Protein AF-A0A1F4EF82-F1 (afdb_monomer_lite)

Sequence (100 aa):
MNDPIPMQTPDPLYAPMHAMLHAAQELLLAAAREYQVQLPQDAQAWGALLVAGKVTPAVRIELPPEGARLKCGYLAQDGVFHPFFEVPDPRLAPGKSNLN

pLDDT: mean 79.88, std 15.74, range [38.16, 95.5]

Foldseek 3Di:
DDDPDPPPDPDPVCVVVVVVVVVLVVVLVVLLVVLCVVPVVVSVVVVVCVVVVQKAWDWDWDQDLQFIKIFTFIAGPVRDTDGDDIDGDPVGGPDPPPPD

Secondary structure (DSSP, 8-state):
--PPPP--PPPTTTHHHHHHHHHHHHHHHHHHHHHHHH-HHHHHHHHHHHHTTSEEEEEEEE--TT--EEEEEEEETTS-EEEEEEEE-TTSSS------

Structure (mmCIF, N/CA/C/O backbone):
data_AF-A0A1F4EF82-F1
#
_entry.id   AF-A0A1F4EF82-F1
#
loop_
_atom_site.group_PDB
_atom_site.id
_atom_site.type_symbol
_atom_site.label_atom_id
_atom_site.label_alt_id
_atom_site.label_comp_id
_atom_site.label_asym_id
_atom_site.label_entity_id
_atom_site.label_seq_id
_atom_site.pdbx_PDB_ins_code
_atom_site.Cartn_x
_atom_site.Cartn_y
_atom_site.Cartn_z
_atom_site.occupancy
_atom_site.B_iso_or_equiv
_atom_site.auth_seq_id
_atom_site.auth_comp_id
_atom_site.auth_asym_id
_atom_site.auth_atom_id
_atom_site.pdbx_PDB_model_num
ATOM 1 N N . MET A 1 1 ? 31.234 -28.905 23.910 1.00 54.28 1 MET A N 1
ATOM 2 C CA . MET A 1 1 ? 31.394 -28.240 22.602 1.00 54.28 1 MET A CA 1
ATOM 3 C C . MET A 1 1 ? 29.990 -28.027 22.079 1.00 54.28 1 MET A C 1
ATOM 5 O O . MET A 1 1 ? 29.271 -29.009 21.995 1.00 54.28 1 MET A O 1
ATOM 9 N N . ASN A 1 2 ? 29.565 -26.780 21.878 1.00 52.47 2 ASN A N 1
ATOM 10 C CA . ASN A 1 2 ? 28.302 -26.500 21.195 1.00 52.47 2 ASN A CA 1
ATOM 11 C C . ASN A 1 2 ? 28.634 -26.422 19.713 1.00 52.47 2 ASN A C 1
ATOM 13 O O . ASN A 1 2 ? 29.396 -25.538 19.317 1.00 52.47 2 ASN A O 1
ATOM 17 N N . ASP A 1 3 ? 28.114 -27.358 18.929 1.00 59.53 3 ASP A N 1
ATOM 18 C CA . ASP A 1 3 ? 28.211 -27.266 17.481 1.00 59.53 3 ASP A CA 1
ATOM 19 C C . ASP A 1 3 ? 27.528 -25.967 17.019 1.00 59.53 3 ASP A C 1
ATOM 21 O O . ASP A 1 3 ? 26.455 -25.618 17.531 1.00 59.53 3 ASP A O 1
ATOM 25 N N . PRO A 1 4 ? 28.142 -25.200 16.103 1.00 64.56 4 PRO A N 1
ATOM 26 C CA . PRO A 1 4 ? 27.515 -24.008 15.561 1.00 64.56 4 PRO A CA 1
ATOM 27 C C . PRO A 1 4 ? 26.225 -24.412 14.846 1.00 64.56 4 PRO A C 1
ATOM 29 O O . PRO A 1 4 ? 26.235 -25.274 13.967 1.00 64.56 4 PRO A O 1
ATOM 32 N N . ILE A 1 5 ? 25.111 -23.779 15.223 1.00 61.75 5 ILE A N 1
ATOM 33 C CA . ILE A 1 5 ? 23.844 -23.928 14.505 1.00 61.75 5 ILE A CA 1
ATOM 34 C C . ILE A 1 5 ? 24.113 -23.491 13.059 1.00 61.75 5 ILE A C 1
ATOM 36 O O . ILE A 1 5 ? 24.551 -22.353 12.856 1.00 61.75 5 ILE A O 1
ATOM 40 N N . PRO A 1 6 ? 23.906 -24.361 12.055 1.00 59.00 6 PRO A N 1
ATOM 41 C CA . PRO A 1 6 ? 24.130 -23.990 10.670 1.00 59.00 6 PRO A CA 1
ATOM 42 C C . PRO A 1 6 ? 23.253 -22.782 10.344 1.00 59.00 6 PRO A C 1
ATOM 44 O O . PRO A 1 6 ? 22.037 -22.824 10.543 1.00 59.00 6 PRO A O 1
ATOM 47 N N . MET A 1 7 ? 23.874 -21.696 9.870 1.00 57.84 7 MET A N 1
ATOM 48 C CA . MET A 1 7 ? 23.127 -20.573 9.312 1.00 57.84 7 MET A CA 1
ATOM 49 C C . MET A 1 7 ? 22.292 -21.124 8.162 1.00 57.84 7 MET A C 1
ATOM 51 O O . MET A 1 7 ? 22.837 -21.495 7.121 1.00 57.84 7 MET A O 1
ATOM 55 N N . GLN A 1 8 ? 20.980 -21.222 8.375 1.00 60.53 8 GLN A N 1
ATOM 56 C CA . GLN A 1 8 ? 20.047 -21.589 7.324 1.00 60.53 8 GLN A CA 1
ATOM 57 C C . GLN A 1 8 ? 20.188 -20.548 6.222 1.00 60.53 8 GLN A C 1
ATOM 59 O O . GLN A 1 8 ? 19.846 -19.378 6.395 1.00 60.53 8 GLN A O 1
ATOM 64 N N . THR A 1 9 ? 20.763 -20.968 5.101 1.00 61.22 9 THR A N 1
ATOM 65 C CA . THR A 1 9 ? 20.760 -20.167 3.886 1.00 61.22 9 THR A CA 1
ATOM 66 C C . THR A 1 9 ? 19.291 -20.056 3.482 1.00 61.22 9 THR A C 1
ATOM 68 O O . THR A 1 9 ? 18.640 -21.100 3.382 1.00 61.22 9 THR A O 1
ATOM 71 N N . PRO A 1 10 ? 18.726 -18.842 3.342 1.00 61.03 10 PRO A N 1
ATOM 72 C CA . PRO A 1 10 ? 17.329 -18.697 2.966 1.00 61.03 10 PRO A CA 1
ATOM 73 C C . PRO A 1 10 ? 17.097 -19.473 1.673 1.00 61.03 10 PRO A C 1
ATOM 75 O O . PRO A 1 10 ? 17.864 -19.330 0.719 1.00 61.03 10 PRO A O 1
ATOM 78 N N . ASP A 1 11 ? 16.085 -20.339 1.688 1.00 66.31 11 ASP A N 1
ATOM 79 C CA . ASP A 1 11 ? 15.757 -21.205 0.564 1.00 66.31 11 ASP A CA 1
ATOM 80 C C . ASP A 1 11 ? 15.629 -20.334 -0.705 1.00 66.31 11 ASP A C 1
ATOM 82 O O . ASP A 1 11 ? 14.857 -19.364 -0.709 1.00 66.31 11 ASP A O 1
ATOM 86 N N . PRO A 1 12 ? 16.421 -20.601 -1.763 1.00 65.25 12 PRO A N 1
ATOM 87 C CA . PRO A 1 12 ? 16.492 -19.752 -2.950 1.00 65.25 12 PRO A CA 1
ATOM 88 C C . PRO A 1 12 ? 15.134 -19.564 -3.637 1.00 65.25 12 PRO A C 1
ATOM 90 O O . PRO A 1 12 ? 14.949 -18.573 -4.343 1.00 65.25 12 PRO A O 1
ATOM 93 N N . LEU A 1 13 ? 14.162 -20.451 -3.390 1.00 68.31 13 LEU A N 1
ATOM 94 C CA . LEU A 1 13 ? 12.788 -20.308 -3.874 1.00 68.31 13 LEU A CA 1
ATOM 95 C C . LEU A 1 13 ? 12.044 -19.110 -3.253 1.00 68.31 13 LEU A C 1
ATOM 97 O O . LEU A 1 13 ? 11.142 -18.549 -3.873 1.00 68.31 13 LEU A O 1
ATOM 101 N N . TYR A 1 14 ? 12.431 -18.694 -2.047 1.00 74.25 14 TYR A N 1
ATOM 102 C CA . TYR A 1 14 ? 11.793 -17.612 -1.294 1.00 74.25 14 TYR A CA 1
ATOM 103 C C . TYR A 1 14 ? 12.477 -16.261 -1.493 1.00 74.25 14 TYR A C 1
ATOM 105 O O . TYR A 1 14 ? 11.858 -15.227 -1.238 1.00 74.25 14 TYR A O 1
ATOM 113 N N . ALA A 1 15 ? 13.720 -16.240 -1.985 1.00 79.12 15 ALA A N 1
ATOM 114 C CA . ALA A 1 15 ? 14.474 -15.007 -2.200 1.00 79.12 15 ALA A CA 1
ATOM 115 C C . ALA A 1 15 ? 13.737 -13.986 -3.099 1.00 79.12 15 ALA A C 1
ATOM 117 O O . ALA A 1 15 ? 13.678 -12.815 -2.715 1.00 79.12 15 ALA A O 1
ATOM 118 N N . PRO A 1 16 ? 13.092 -14.379 -4.222 1.00 83.31 16 PRO A N 1
ATOM 119 C CA . PRO A 1 16 ? 12.323 -13.441 -5.043 1.00 83.31 16 PRO A CA 1
ATOM 120 C C . PRO A 1 16 ? 11.099 -12.870 -4.318 1.00 83.31 16 PRO A C 1
ATOM 122 O O . PRO A 1 16 ? 10.824 -11.676 -4.410 1.00 83.31 16 PRO A O 1
ATOM 125 N N . MET A 1 17 ? 10.378 -13.703 -3.562 1.00 82.88 17 MET A N 1
ATOM 126 C CA . MET A 1 17 ? 9.214 -13.257 -2.791 1.00 82.88 17 MET A CA 1
ATOM 127 C C . MET A 1 17 ? 9.629 -12.289 -1.681 1.00 82.88 17 MET A C 1
ATOM 129 O O . MET A 1 17 ? 8.975 -11.271 -1.473 1.00 82.88 17 MET A O 1
ATOM 133 N N . HIS A 1 18 ? 10.744 -12.564 -1.006 1.00 83.94 18 HIS A N 1
ATOM 134 C CA . HIS A 1 18 ? 11.287 -11.683 0.021 1.00 83.94 18 HIS A CA 1
ATOM 135 C C . HIS A 1 18 ? 11.722 -10.336 -0.566 1.00 83.94 18 HIS A C 1
ATOM 137 O O . HIS A 1 18 ? 11.380 -9.293 -0.016 1.00 83.94 18 HIS A O 1
ATOM 143 N N . ALA A 1 19 ? 12.395 -10.346 -1.721 1.00 83.25 19 ALA A N 1
ATOM 144 C CA . ALA A 1 19 ? 12.766 -9.127 -2.436 1.00 83.25 19 ALA A CA 1
ATOM 145 C C . ALA A 1 19 ? 11.533 -8.303 -2.843 1.00 83.25 19 ALA A C 1
ATOM 147 O O . ALA A 1 19 ? 11.526 -7.084 -2.688 1.00 83.25 19 ALA A O 1
ATOM 148 N N . MET A 1 20 ? 10.467 -8.964 -3.303 1.00 83.88 20 MET A N 1
ATOM 149 C CA . MET A 1 20 ? 9.209 -8.304 -3.651 1.00 83.88 20 MET A CA 1
ATOM 150 C C . MET A 1 20 ? 8.527 -7.673 -2.428 1.00 83.88 20 MET A C 1
ATOM 152 O O . MET A 1 20 ? 8.071 -6.533 -2.506 1.00 83.88 20 MET A O 1
ATOM 156 N N . LEU A 1 21 ? 8.480 -8.381 -1.295 1.00 86.25 21 LEU A N 1
ATOM 157 C CA . LEU A 1 21 ? 7.921 -7.853 -0.046 1.00 86.25 21 LEU A CA 1
ATOM 158 C C . LEU A 1 21 ? 8.725 -6.655 0.470 1.00 86.25 21 LEU A C 1
ATOM 160 O O . LEU A 1 21 ? 8.134 -5.644 0.848 1.00 86.25 21 LEU A O 1
ATOM 164 N N . HIS A 1 22 ? 10.056 -6.737 0.423 1.00 87.62 22 HIS A N 1
ATOM 165 C CA . HIS A 1 22 ? 10.931 -5.620 0.772 1.00 87.62 22 HIS A CA 1
ATOM 166 C C . HIS A 1 22 ? 10.694 -4.406 -0.132 1.00 87.62 22 HIS A C 1
ATOM 168 O O . HIS A 1 22 ? 10.485 -3.306 0.373 1.00 87.62 22 HIS A O 1
ATOM 174 N N . ALA A 1 23 ? 10.639 -4.601 -1.451 1.00 86.38 23 ALA A N 1
ATOM 175 C CA . ALA A 1 23 ? 10.374 -3.516 -2.392 1.00 86.38 23 ALA A CA 1
ATOM 176 C C . ALA A 1 23 ? 8.998 -2.865 -2.154 1.00 86.38 23 ALA A C 1
ATOM 178 O O . ALA A 1 23 ? 8.873 -1.641 -2.178 1.00 86.38 23 ALA A O 1
ATOM 179 N N . ALA A 1 24 ? 7.964 -3.665 -1.871 1.00 87.00 24 ALA A N 1
ATOM 180 C CA . ALA A 1 24 ? 6.637 -3.152 -1.536 1.00 87.00 24 ALA A CA 1
ATOM 181 C C . ALA A 1 24 ? 6.647 -2.336 -0.232 1.00 87.00 24 ALA A C 1
ATOM 183 O O . ALA A 1 24 ? 6.017 -1.280 -0.160 1.00 87.00 24 ALA A O 1
ATOM 184 N N . GLN A 1 25 ? 7.387 -2.791 0.783 1.00 89.38 25 GLN A N 1
ATOM 185 C CA . GLN A 1 25 ? 7.551 -2.066 2.042 1.00 89.38 25 GLN A CA 1
ATOM 186 C C . GLN A 1 25 ? 8.239 -0.712 1.832 1.00 89.38 25 GLN A C 1
ATOM 188 O O . GLN A 1 25 ? 7.757 0.303 2.339 1.00 89.38 25 GLN A O 1
ATOM 193 N N . GLU A 1 26 ? 9.346 -0.678 1.090 1.00 90.00 26 GLU A N 1
ATOM 194 C CA . GLU A 1 26 ? 10.074 0.562 0.796 1.00 90.00 26 GLU A CA 1
ATOM 195 C C . GLU A 1 26 ? 9.188 1.569 0.062 1.00 90.00 26 GLU A C 1
ATOM 197 O O . GLU A 1 26 ? 9.152 2.751 0.412 1.00 90.00 26 GLU A O 1
ATOM 202 N N . LEU A 1 27 ? 8.411 1.086 -0.905 1.00 88.19 27 LEU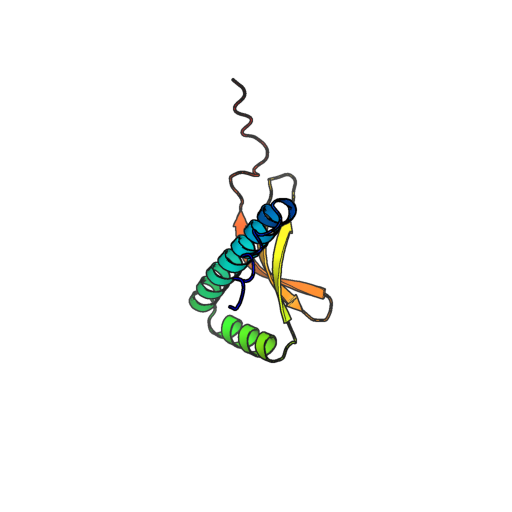 A N 1
ATOM 203 C CA . LEU A 1 27 ? 7.503 1.907 -1.687 1.00 88.19 27 LEU A CA 1
ATOM 204 C C . LEU A 1 27 ? 6.349 2.474 -0.852 1.00 88.19 27 LEU A C 1
ATOM 206 O O . LEU A 1 27 ? 6.020 3.653 -0.981 1.00 88.19 27 LEU A O 1
ATOM 210 N N . LEU A 1 28 ? 5.765 1.670 0.042 1.00 89.62 28 LEU A N 1
ATOM 211 C CA . LEU A 1 28 ? 4.748 2.135 0.990 1.00 89.62 28 LEU A CA 1
ATOM 212 C C . LEU A 1 28 ? 5.300 3.204 1.937 1.00 89.62 28 LEU A C 1
ATOM 214 O O . LEU A 1 28 ? 4.621 4.195 2.200 1.00 89.62 28 LEU A O 1
ATOM 218 N N . LEU A 1 29 ? 6.529 3.031 2.430 1.00 90.31 29 LEU A N 1
ATOM 219 C CA . LEU A 1 29 ? 7.182 4.008 3.303 1.00 90.31 29 LEU A CA 1
ATOM 220 C C . LEU A 1 29 ? 7.474 5.323 2.575 1.00 90.31 29 LEU A C 1
ATOM 222 O O . LEU A 1 29 ? 7.241 6.392 3.138 1.00 90.31 29 LEU A O 1
ATOM 226 N N . ALA A 1 30 ? 7.969 5.257 1.337 1.00 88.81 30 ALA A N 1
ATOM 227 C CA . ALA A 1 30 ? 8.206 6.439 0.514 1.00 88.81 30 ALA A CA 1
ATOM 228 C C . ALA A 1 30 ? 6.897 7.200 0.250 1.00 88.81 30 ALA A C 1
ATOM 230 O O . ALA A 1 30 ? 6.813 8.396 0.528 1.00 88.81 30 ALA A O 1
ATOM 231 N N . ALA A 1 31 ? 5.854 6.482 -0.172 1.00 88.12 31 ALA A N 1
ATOM 232 C CA . ALA A 1 31 ? 4.535 7.044 -0.431 1.00 88.12 31 ALA A CA 1
ATOM 233 C C . ALA A 1 31 ? 3.904 7.676 0.821 1.00 88.12 31 ALA A C 1
ATOM 235 O O . ALA A 1 31 ? 3.338 8.762 0.748 1.00 88.12 31 ALA A O 1
ATOM 236 N N . ALA A 1 32 ? 4.019 7.031 1.987 1.00 87.75 32 ALA A N 1
ATOM 237 C CA . ALA A 1 32 ? 3.483 7.557 3.242 1.00 87.75 32 ALA A CA 1
ATOM 238 C C . ALA A 1 32 ? 4.176 8.859 3.677 1.00 87.75 32 ALA A C 1
ATOM 240 O O . ALA A 1 32 ? 3.517 9.773 4.172 1.00 87.75 32 ALA A O 1
ATOM 241 N N . ARG A 1 33 ? 5.498 8.965 3.474 1.00 90.06 33 ARG A N 1
ATOM 242 C CA . ARG A 1 33 ? 6.253 10.201 3.746 1.00 90.06 33 ARG A CA 1
ATOM 243 C C . ARG A 1 33 ? 5.799 11.335 2.840 1.00 90.06 33 ARG A C 1
ATOM 245 O O . ARG A 1 33 ? 5.591 12.447 3.311 1.00 90.06 33 ARG A O 1
ATOM 252 N N . GLU A 1 34 ? 5.628 11.049 1.556 1.00 88.19 34 GLU A N 1
ATOM 253 C CA . GLU A 1 34 ? 5.147 12.034 0.595 1.00 88.19 34 GLU A CA 1
ATOM 254 C C . GLU A 1 34 ? 3.713 12.480 0.913 1.00 88.19 34 GLU A C 1
ATOM 256 O O . GLU A 1 34 ? 3.437 13.678 0.965 1.00 88.19 34 GLU A O 1
ATOM 261 N N . TYR A 1 35 ? 2.830 11.537 1.248 1.00 87.62 35 TYR A N 1
ATOM 262 C CA . TYR A 1 35 ? 1.464 11.832 1.670 1.00 87.62 35 TYR A CA 1
ATOM 263 C C . TYR A 1 35 ? 1.410 12.718 2.918 1.00 87.62 35 TYR A C 1
ATOM 265 O O . TYR A 1 35 ? 0.642 13.674 2.962 1.00 87.62 35 TYR A O 1
ATOM 273 N N . GLN A 1 36 ? 2.272 12.463 3.907 1.00 90.25 36 GLN A N 1
ATOM 274 C CA . GLN A 1 36 ? 2.381 13.302 5.101 1.00 90.25 36 GLN A CA 1
ATOM 275 C C . GLN A 1 36 ? 2.795 14.743 4.779 1.00 90.25 36 GLN A C 1
ATOM 277 O O . GLN A 1 36 ? 2.325 15.671 5.436 1.00 90.25 36 GLN A O 1
ATOM 282 N N . VAL A 1 37 ? 3.666 14.941 3.787 1.00 90.75 37 VAL A N 1
ATOM 283 C CA . VAL A 1 37 ? 4.097 16.278 3.355 1.00 90.75 37 VAL A CA 1
ATOM 284 C C . VAL A 1 37 ? 2.976 17.005 2.610 1.00 90.75 37 VAL A C 1
ATOM 286 O O . VAL A 1 37 ? 2.774 18.196 2.837 1.00 90.75 37 VAL A O 1
ATOM 289 N N . GLN A 1 38 ? 2.244 16.307 1.739 1.00 88.56 38 GLN A N 1
ATOM 290 C CA . GLN A 1 38 ? 1.195 16.911 0.912 1.00 88.56 38 GLN A CA 1
ATOM 291 C C . GLN A 1 38 ? -0.101 17.176 1.692 1.00 88.56 38 GLN A C 1
ATOM 293 O O . GLN A 1 38 ? -0.703 18.239 1.549 1.00 88.56 38 GLN A O 1
ATOM 298 N N . LEU A 1 39 ? -0.532 16.215 2.513 1.00 89.62 39 LEU A N 1
ATOM 299 C CA . LEU A 1 39 ? -1.823 16.203 3.206 1.00 89.62 39 LEU A CA 1
ATOM 300 C C . LEU A 1 39 ? -1.638 15.771 4.674 1.00 89.62 39 LEU A C 1
ATOM 302 O O . LEU A 1 39 ? -2.029 14.672 5.073 1.00 89.62 39 LEU A O 1
ATOM 306 N N . PRO A 1 40 ? -1.043 16.629 5.522 1.00 89.19 40 PRO A N 1
ATOM 307 C CA . PRO A 1 40 ? -0.623 16.251 6.873 1.00 89.19 40 PRO A CA 1
ATOM 308 C C . PRO A 1 40 ? -1.780 15.843 7.797 1.00 89.19 40 PRO A C 1
ATOM 310 O O . PRO A 1 40 ? -1.616 14.947 8.624 1.00 89.19 40 PRO A O 1
ATOM 313 N N . GLN A 1 41 ? -2.949 16.475 7.659 1.00 89.88 41 GLN A N 1
ATOM 314 C CA . GLN A 1 41 ? -4.131 16.154 8.471 1.00 89.88 41 GLN A CA 1
ATOM 315 C C . GLN A 1 41 ? -4.680 14.766 8.121 1.00 89.88 41 GLN A C 1
ATOM 317 O O . GLN A 1 41 ? -4.944 13.957 9.013 1.00 89.88 41 GLN A O 1
ATOM 322 N N . ASP A 1 42 ? -4.766 14.457 6.828 1.00 89.00 42 ASP A N 1
ATOM 323 C CA . ASP A 1 42 ? -5.262 13.166 6.360 1.00 89.00 42 ASP A CA 1
ATOM 324 C C . ASP A 1 42 ? -4.268 12.043 6.682 1.00 89.00 42 ASP A C 1
ATOM 326 O O . ASP A 1 42 ? -4.671 10.946 7.076 1.00 89.00 42 ASP A O 1
ATOM 330 N N . ALA A 1 43 ? -2.963 12.319 6.597 1.00 88.81 43 ALA A N 1
ATOM 331 C CA . ALA A 1 43 ? -1.916 11.394 7.021 1.00 88.81 43 ALA A CA 1
ATOM 332 C C . ALA A 1 43 ? -1.980 11.097 8.527 1.00 88.81 43 ALA A C 1
ATOM 334 O O . ALA A 1 43 ? -1.808 9.947 8.937 1.00 88.81 43 ALA A O 1
ATOM 335 N N . GLN A 1 44 ? -2.280 12.101 9.358 1.00 90.38 44 GLN A N 1
ATOM 336 C CA . GLN A 1 44 ? -2.481 11.904 10.793 1.00 90.38 44 GLN A CA 1
ATOM 337 C C . GLN A 1 44 ? -3.728 11.052 11.077 1.00 90.38 44 GLN A C 1
ATOM 339 O O . GLN A 1 44 ? -3.666 10.134 11.900 1.00 90.38 44 GLN A O 1
ATOM 344 N N . ALA A 1 45 ? -4.842 11.316 10.388 1.00 89.81 45 ALA A N 1
ATOM 345 C CA . ALA A 1 45 ? -6.066 10.528 10.519 1.00 89.81 45 ALA A CA 1
ATOM 346 C C . ALA A 1 45 ? -5.841 9.064 10.108 1.00 89.81 45 ALA A C 1
ATOM 348 O O . ALA A 1 45 ? -6.202 8.145 10.847 1.00 89.81 45 ALA A O 1
ATOM 349 N N . TRP A 1 46 ? -5.169 8.839 8.977 1.00 90.69 46 TRP A N 1
ATOM 350 C CA . TRP A 1 46 ? -4.754 7.510 8.537 1.00 90.69 46 TRP A CA 1
ATOM 351 C C . TRP A 1 46 ? -3.850 6.816 9.565 1.00 90.69 46 TRP A C 1
ATOM 353 O O . TRP A 1 46 ? -4.114 5.670 9.928 1.00 90.69 46 TRP A O 1
ATOM 363 N N . GLY A 1 47 ? -2.836 7.507 10.095 1.00 91.25 47 GLY A N 1
ATOM 364 C CA . GLY A 1 47 ? -1.950 6.969 11.129 1.00 91.25 47 GLY A CA 1
ATOM 365 C C . GLY A 1 47 ? -2.704 6.534 12.391 1.00 91.25 47 GLY A C 1
ATOM 366 O O . GLY A 1 47 ? -2.433 5.465 12.937 1.00 91.25 47 GLY A O 1
ATOM 367 N N . ALA A 1 48 ? -3.708 7.304 12.820 1.00 94.12 48 ALA A N 1
ATOM 368 C CA . ALA A 1 48 ? -4.567 6.934 13.945 1.00 94.12 48 ALA A CA 1
ATOM 369 C C . ALA A 1 48 ? -5.406 5.677 13.651 1.00 94.12 48 ALA A C 1
ATOM 371 O O . ALA A 1 48 ? -5.521 4.793 14.502 1.00 94.12 48 ALA A O 1
ATOM 372 N N . LEU A 1 49 ? -5.960 5.563 12.439 1.00 93.94 49 LEU A N 1
ATOM 373 C CA . LEU A 1 49 ? -6.697 4.372 12.006 1.00 93.94 49 LEU A CA 1
ATOM 374 C C . LEU A 1 49 ? -5.791 3.136 11.914 1.00 93.94 49 LEU A C 1
ATOM 376 O O . LEU A 1 49 ? -6.227 2.039 12.266 1.00 93.94 49 LEU A O 1
ATOM 380 N N . LEU A 1 50 ? -4.543 3.312 11.473 1.00 93.38 50 LEU A N 1
ATOM 381 C CA . LEU A 1 50 ? -3.549 2.246 11.374 1.00 93.38 50 LEU A CA 1
ATOM 382 C C . LEU A 1 50 ? -3.193 1.697 12.760 1.00 93.38 50 LEU A C 1
ATOM 384 O O . LEU A 1 50 ? -3.263 0.490 12.975 1.00 93.38 50 LEU A O 1
ATOM 388 N N . VAL A 1 51 ? -2.885 2.576 13.720 1.00 95.50 51 VAL A N 1
ATOM 389 C CA . VAL A 1 51 ? -2.594 2.187 15.114 1.00 95.50 51 VAL A CA 1
ATOM 390 C C . VAL A 1 51 ? -3.797 1.500 15.769 1.00 95.50 51 VAL A C 1
ATOM 392 O O . VAL A 1 51 ? -3.627 0.572 16.556 1.00 95.50 51 VAL A O 1
ATOM 395 N N . ALA A 1 52 ? -5.017 1.906 15.411 1.00 95.06 52 ALA A N 1
ATOM 396 C CA . ALA A 1 52 ? -6.248 1.276 15.881 1.00 95.06 52 ALA A CA 1
ATOM 397 C C . ALA A 1 52 ? -6.585 -0.059 15.179 1.00 95.06 52 ALA A C 1
ATOM 399 O O . ALA A 1 52 ? -7.623 -0.646 15.483 1.00 95.06 52 ALA A O 1
ATOM 400 N N . GLY A 1 53 ? -5.774 -0.521 14.218 1.00 94.06 53 GLY A N 1
ATOM 401 C CA . GLY A 1 53 ? -6.027 -1.754 13.462 1.00 94.06 53 GLY A CA 1
ATOM 402 C C . GLY A 1 53 ? -7.250 -1.686 12.539 1.00 94.06 53 GLY A C 1
ATOM 403 O O . GLY A 1 53 ? -7.815 -2.716 12.173 1.00 94.06 53 GLY A O 1
ATOM 404 N N . LYS A 1 54 ? -7.696 -0.477 12.178 1.00 94.19 54 LYS A N 1
ATOM 405 C CA . LYS A 1 54 ? -8.869 -0.253 11.314 1.00 94.19 54 LYS A CA 1
ATOM 406 C C . LYS A 1 54 ? -8.527 -0.203 9.830 1.00 94.19 54 LYS A C 1
ATOM 408 O O . LYS A 1 54 ? -9.423 -0.271 8.996 1.00 94.19 54 LYS A O 1
ATOM 413 N N . VAL A 1 55 ? -7.253 -0.050 9.496 1.00 95.12 55 VAL A N 1
ATOM 414 C CA . VAL A 1 55 ? -6.782 -0.037 8.111 1.00 95.12 55 VAL A CA 1
ATOM 415 C C . VAL A 1 55 ? -5.469 -0.798 7.994 1.00 95.12 55 VAL A C 1
ATOM 417 O O . VAL A 1 55 ? -4.722 -0.918 8.964 1.00 95.12 55 VAL A O 1
ATOM 420 N N . THR A 1 56 ? -5.171 -1.298 6.799 1.00 94.31 56 THR A N 1
ATOM 421 C CA . THR A 1 56 ? -3.901 -1.970 6.489 1.00 94.31 56 THR A CA 1
ATOM 422 C C . THR A 1 56 ? -3.206 -1.257 5.330 1.00 94.31 56 THR A C 1
ATOM 424 O O . THR A 1 56 ? -3.870 -0.985 4.329 1.00 94.31 56 THR A O 1
ATOM 427 N N . PRO A 1 57 ? -1.899 -0.940 5.416 1.00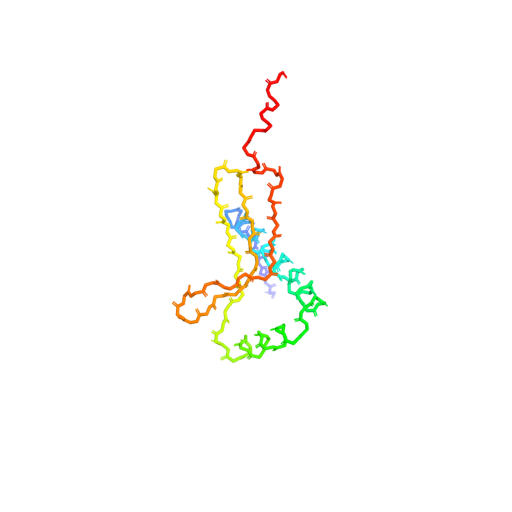 92.62 57 PRO A N 1
ATOM 428 C CA . PRO A 1 57 ? -1.156 -0.375 4.293 1.00 92.62 57 PRO A CA 1
ATOM 429 C C . PRO A 1 57 ? -1.201 -1.335 3.104 1.00 92.62 57 PRO A C 1
ATOM 431 O O . PRO A 1 57 ? -1.029 -2.541 3.277 1.00 92.62 57 PRO A O 1
ATOM 434 N N . ALA A 1 58 ? -1.445 -0.815 1.907 1.00 92.62 58 ALA A N 1
ATOM 435 C CA . ALA A 1 58 ? -1.668 -1.649 0.737 1.00 92.62 58 ALA A CA 1
ATOM 436 C C . ALA A 1 58 ? -1.065 -1.032 -0.524 1.00 92.62 58 ALA A C 1
ATOM 438 O O . ALA A 1 58 ? -1.162 0.174 -0.762 1.00 92.62 58 ALA A O 1
ATOM 439 N N . VAL A 1 59 ? -0.472 -1.894 -1.349 1.00 91.25 59 VAL A N 1
ATOM 440 C CA . VAL A 1 59 ? -0.076 -1.581 -2.722 1.00 91.25 59 VAL A CA 1
ATOM 441 C C . VAL A 1 59 ? -1.042 -2.293 -3.655 1.00 91.25 59 VAL A C 1
ATOM 443 O O . VAL A 1 59 ? -1.282 -3.492 -3.509 1.00 91.25 59 VAL A O 1
ATOM 446 N N . ARG A 1 60 ? -1.592 -1.565 -4.621 1.00 90.31 60 ARG A N 1
ATOM 447 C CA . ARG A 1 60 ? -2.435 -2.104 -5.684 1.00 90.31 60 ARG A CA 1
ATOM 448 C C . ARG A 1 60 ? -1.749 -1.887 -7.022 1.00 90.31 60 ARG A C 1
ATOM 450 O O . ARG A 1 60 ? -1.365 -0.768 -7.346 1.00 90.31 60 ARG A O 1
ATOM 457 N N . ILE A 1 61 ? -1.632 -2.956 -7.799 1.00 87.69 61 ILE A N 1
ATOM 458 C CA . ILE A 1 61 ? -1.165 -2.898 -9.183 1.00 87.69 61 ILE A CA 1
ATOM 459 C C . ILE A 1 61 ? -2.396 -3.031 -10.073 1.00 87.69 61 ILE A C 1
ATOM 461 O O . ILE A 1 61 ? -3.125 -4.018 -9.989 1.00 87.69 61 ILE A O 1
ATOM 465 N N . GLU A 1 62 ? -2.642 -2.025 -10.898 1.00 87.56 62 GLU A N 1
ATOM 466 C CA . GLU A 1 62 ? -3.681 -2.040 -11.922 1.00 87.56 62 GLU A CA 1
ATOM 467 C C . GLU A 1 62 ? -3.016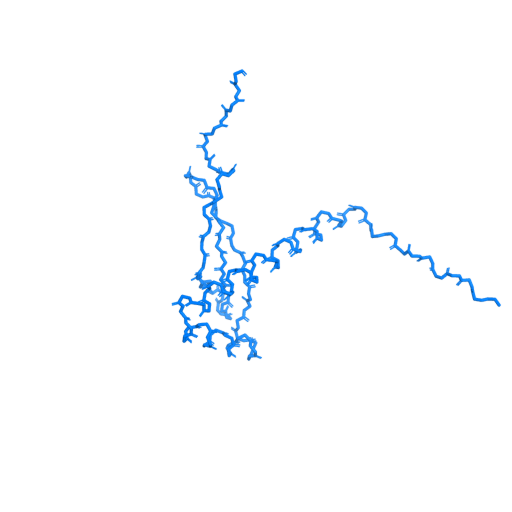 -2.236 -13.287 1.00 87.56 62 GLU A C 1
ATOM 469 O O . GLU A 1 62 ? -1.952 -1.677 -13.541 1.00 87.56 62 GLU A O 1
ATOM 474 N N . LEU A 1 63 ? -3.634 -3.024 -14.169 1.00 84.94 63 LEU A N 1
ATOM 475 C CA . LEU A 1 63 ? -3.134 -3.313 -15.520 1.00 84.94 63 LEU A CA 1
ATOM 476 C C . LEU A 1 63 ? -4.110 -2.790 -16.588 1.00 84.94 63 LEU A C 1
ATOM 478 O O . LEU A 1 63 ? -4.724 -3.591 -17.296 1.00 84.94 63 LEU A O 1
ATOM 482 N N . PRO A 1 64 ? -4.336 -1.468 -16.679 1.00 82.94 64 PRO A N 1
ATOM 483 C CA . PRO A 1 64 ? -5.199 -0.917 -17.710 1.00 82.94 64 PRO A CA 1
ATOM 484 C C . PRO A 1 64 ? -4.512 -0.939 -19.098 1.00 82.94 64 PRO A C 1
ATOM 486 O O . PRO A 1 64 ? -3.290 -1.107 -19.181 1.00 82.94 64 PRO A O 1
ATOM 489 N N . PRO A 1 65 ? -5.269 -0.768 -20.201 1.00 80.25 65 PRO A N 1
ATOM 490 C CA . PRO A 1 65 ? -4.746 -0.828 -21.572 1.00 80.25 65 PRO A CA 1
ATOM 491 C C . PRO A 1 65 ? -3.625 0.162 -21.892 1.00 80.25 65 PRO A C 1
ATOM 493 O O . PRO A 1 65 ? -2.878 -0.068 -22.831 1.00 80.25 65 PRO A O 1
ATOM 496 N N . GLU A 1 66 ? -3.524 1.261 -21.150 1.00 78.19 66 GLU A N 1
ATOM 497 C CA . GLU A 1 66 ? -2.502 2.302 -21.267 1.00 78.19 66 GLU A CA 1
ATOM 498 C C . GLU A 1 66 ? -1.221 2.018 -20.469 1.00 78.19 66 GLU A C 1
ATOM 500 O O . GLU A 1 66 ? -0.263 2.787 -20.557 1.00 78.19 66 GLU A O 1
ATOM 505 N N . GLY A 1 67 ? -1.183 0.911 -19.722 1.00 72.06 67 GLY A N 1
ATOM 506 C CA . GLY A 1 67 ? -0.002 0.433 -19.008 1.00 72.06 67 GLY A CA 1
ATOM 507 C C . GLY A 1 67 ? -0.207 0.276 -17.519 1.00 72.06 67 GLY A C 1
ATOM 508 O O . GLY A 1 67 ? -1.118 0.862 -16.939 1.00 72.06 67 GLY A O 1
ATOM 509 N N . ALA A 1 68 ? 0.652 -0.523 -16.886 1.00 80.06 68 ALA A N 1
ATOM 510 C CA . ALA A 1 68 ? 0.489 -0.793 -15.467 1.00 80.06 68 ALA A CA 1
ATOM 511 C C . ALA A 1 68 ? 0.633 0.474 -14.619 1.00 80.06 68 ALA A C 1
ATOM 513 O O . ALA A 1 68 ? 1.502 1.322 -14.841 1.00 80.06 68 ALA A O 1
ATOM 514 N N . ARG A 1 69 ? -0.202 0.553 -13.591 1.00 83.69 69 ARG A N 1
ATOM 515 C CA . ARG A 1 69 ? -0.173 1.608 -12.587 1.00 83.69 69 ARG A CA 1
ATOM 516 C C . ARG A 1 69 ? 0.005 0.994 -11.226 1.00 83.69 69 ARG A C 1
ATOM 518 O O . ARG A 1 69 ? -0.650 0.006 -10.895 1.00 83.69 69 ARG A O 1
ATOM 525 N N . LEU A 1 70 ? 0.860 1.611 -10.429 1.00 87.25 70 LEU A N 1
ATOM 526 C CA . LEU A 1 70 ? 1.035 1.236 -9.045 1.00 87.25 70 LEU A CA 1
ATOM 527 C C . LEU A 1 70 ? 0.413 2.311 -8.163 1.00 87.25 70 LEU A C 1
ATOM 529 O O . LEU A 1 70 ? 0.758 3.486 -8.257 1.00 87.25 70 LEU A O 1
ATOM 533 N N . LYS A 1 71 ? -0.497 1.894 -7.286 1.00 91.12 71 LYS A N 1
ATOM 534 C CA . LYS A 1 71 ? -1.141 2.750 -6.292 1.00 91.12 71 LYS A CA 1
ATOM 535 C C . LYS A 1 71 ? -0.739 2.316 -4.893 1.00 91.12 71 LYS A C 1
ATOM 537 O O . LYS A 1 71 ? -0.913 1.153 -4.531 1.00 91.12 71 LYS A O 1
ATOM 542 N N . CYS A 1 72 ? -0.260 3.257 -4.096 1.00 92.25 72 CYS A N 1
ATOM 543 C CA . CYS A 1 72 ? -0.052 3.090 -2.665 1.00 92.25 72 CYS A CA 1
ATOM 544 C C . CYS A 1 72 ? -1.212 3.731 -1.904 1.00 92.25 72 CYS A C 1
ATOM 546 O O . CYS A 1 72 ? -1.723 4.795 -2.270 1.00 92.25 72 CYS A O 1
ATOM 548 N N . GLY A 1 73 ? -1.640 3.057 -0.847 1.00 93.25 73 GLY A N 1
ATOM 549 C CA . GLY A 1 73 ? -2.825 3.440 -0.108 1.00 93.25 73 GLY A CA 1
ATOM 550 C C . GLY A 1 73 ? -3.010 2.614 1.152 1.00 93.25 73 GLY A C 1
ATOM 551 O O . GLY A 1 73 ? -2.069 2.035 1.705 1.00 93.25 73 GLY A O 1
ATOM 552 N N . TYR A 1 74 ? -4.261 2.519 1.575 1.00 93.06 74 TYR A N 1
ATOM 553 C CA . TYR A 1 74 ? -4.676 1.621 2.640 1.00 93.06 74 TYR A CA 1
ATOM 554 C C . TYR A 1 74 ? -5.995 0.931 2.306 1.00 93.06 74 TYR A C 1
ATOM 556 O O . TYR A 1 74 ? -6.825 1.454 1.564 1.00 93.06 74 TYR A O 1
ATOM 564 N N . LEU A 1 75 ? -6.174 -0.265 2.857 1.00 95.38 75 LEU A N 1
ATOM 565 C CA . LEU A 1 75 ? -7.415 -1.024 2.810 1.00 95.38 75 LEU A CA 1
ATOM 566 C C . LEU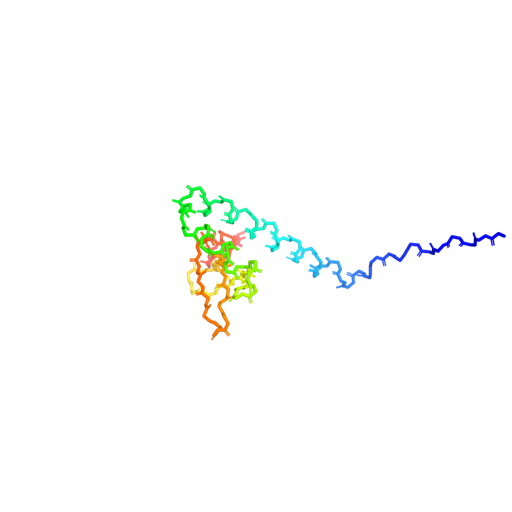 A 1 75 ? -8.192 -0.788 4.108 1.00 95.38 75 LEU A C 1
ATOM 568 O O . LEU A 1 75 ? -7.632 -0.976 5.190 1.00 95.38 75 LEU A O 1
ATOM 572 N N . ALA A 1 76 ? -9.451 -0.379 4.007 1.00 93.19 76 ALA A N 1
ATOM 573 C CA . ALA A 1 76 ? -10.381 -0.332 5.128 1.00 93.19 76 ALA A CA 1
ATOM 574 C C . ALA A 1 76 ? -10.940 -1.733 5.443 1.00 93.19 76 ALA A C 1
ATOM 576 O O . ALA A 1 76 ? -10.802 -2.670 4.655 1.00 93.19 76 ALA A O 1
ATOM 577 N N . GLN A 1 77 ? -11.557 -1.899 6.619 1.00 92.94 77 GLN A N 1
ATOM 578 C CA . GLN A 1 77 ? -12.084 -3.202 7.071 1.00 92.94 77 GLN A CA 1
ATOM 579 C C . GLN A 1 77 ? -13.197 -3.759 6.176 1.00 92.94 77 GLN A C 1
ATOM 581 O O . GLN A 1 77 ? -13.405 -4.967 6.133 1.00 92.94 77 GLN A O 1
ATOM 586 N N . ASP A 1 78 ? -13.901 -2.886 5.461 1.00 93.56 78 ASP A N 1
ATOM 587 C CA . ASP A 1 78 ? -14.911 -3.241 4.462 1.00 93.56 78 ASP A CA 1
ATOM 588 C C . ASP A 1 78 ? -14.300 -3.682 3.116 1.00 93.56 78 ASP A C 1
ATOM 590 O O . ASP A 1 78 ? -15.026 -4.039 2.190 1.00 93.56 78 ASP A O 1
ATOM 594 N N . GLY A 1 79 ? -12.968 -3.683 3.001 1.00 90.88 79 GLY A N 1
ATOM 595 C CA . GLY A 1 79 ? -12.238 -4.041 1.789 1.00 90.88 79 GLY A CA 1
ATOM 596 C C . GLY A 1 79 ? -12.102 -2.898 0.782 1.00 90.88 79 GLY A C 1
ATOM 597 O O . GLY A 1 79 ? -11.554 -3.110 -0.305 1.00 90.88 79 GLY A O 1
ATOM 598 N N . VAL A 1 80 ? -12.562 -1.686 1.107 1.00 94.12 80 VAL A N 1
ATOM 599 C CA . VAL A 1 80 ? -12.392 -0.523 0.232 1.00 94.12 80 VAL A CA 1
ATOM 600 C C . VAL A 1 80 ? -10.940 -0.055 0.280 1.00 94.12 80 VAL A C 1
ATOM 602 O O . VAL A 1 80 ? -10.327 0.069 1.339 1.00 94.12 80 VAL A O 1
ATOM 605 N N . PHE A 1 81 ? -10.362 0.192 -0.895 1.00 93.94 81 PHE A N 1
ATOM 606 C CA . PHE A 1 81 ? -9.002 0.709 -1.022 1.00 93.94 81 PHE A CA 1
ATOM 607 C C . PHE A 1 81 ? -9.024 2.211 -1.249 1.00 93.94 81 PHE A C 1
ATOM 609 O O . PHE A 1 81 ? -9.664 2.695 -2.183 1.00 93.94 81 PHE A O 1
ATOM 616 N N . HIS A 1 82 ? -8.265 2.918 -0.426 1.00 91.19 82 HIS A N 1
ATOM 617 C CA . HIS A 1 82 ? -8.125 4.361 -0.458 1.00 91.19 82 HIS A CA 1
ATOM 618 C C . HIS A 1 82 ? -6.704 4.706 -0.923 1.00 91.19 82 HIS A C 1
ATOM 620 O O . HIS A 1 82 ? -5.758 4.550 -0.142 1.00 91.19 82 HIS A O 1
ATOM 626 N N . PRO A 1 83 ? -6.520 5.114 -2.193 1.00 91.12 83 PRO A N 1
ATOM 627 C CA . PRO A 1 83 ? -5.218 5.515 -2.705 1.00 91.12 83 PRO A CA 1
ATOM 628 C C . PRO A 1 83 ? -4.844 6.900 -2.179 1.00 91.12 83 PRO A C 1
ATOM 630 O O . PRO A 1 83 ? -5.700 7.773 -2.053 1.00 91.12 83 PRO A O 1
ATOM 633 N N . PHE A 1 84 ? -3.557 7.118 -1.944 1.00 87.50 84 PHE A N 1
ATOM 634 C CA . PHE A 1 84 ? -3.022 8.454 -1.674 1.00 87.50 84 PHE A CA 1
ATOM 635 C C . PHE A 1 84 ? -1.766 8.790 -2.484 1.00 87.50 84 PHE A C 1
ATOM 637 O O . PHE A 1 84 ? -1.341 9.939 -2.508 1.00 87.50 84 PHE A O 1
ATOM 644 N N . PHE A 1 85 ? -1.170 7.805 -3.159 1.00 83.38 85 PHE A N 1
ATOM 645 C CA . PHE A 1 85 ? -0.018 7.999 -4.029 1.00 83.38 85 PHE A CA 1
ATOM 646 C C . PHE A 1 85 ? -0.117 7.062 -5.231 1.00 83.38 85 PHE A C 1
ATOM 648 O O . PHE A 1 85 ? -0.448 5.884 -5.083 1.00 83.38 85 PHE A O 1
ATOM 655 N N . GLU A 1 86 ? 0.164 7.581 -6.421 1.00 82.25 86 GLU A N 1
ATOM 656 C CA . GLU A 1 86 ? 0.099 6.836 -7.675 1.00 82.25 86 GLU A CA 1
ATOM 657 C C . GLU A 1 86 ? 1.376 7.066 -8.476 1.00 82.25 86 GLU A C 1
ATOM 659 O O . GLU A 1 86 ? 1.775 8.203 -8.721 1.00 82.25 86 GLU A O 1
ATOM 664 N N . VAL A 1 87 ? 2.001 5.970 -8.902 1.00 70.38 87 VAL A N 1
ATOM 665 C CA . VAL A 1 87 ? 3.147 5.986 -9.805 1.00 70.38 87 VAL A CA 1
ATOM 666 C C . VAL A 1 87 ? 2.716 5.337 -11.118 1.00 70.38 87 VAL A C 1
ATOM 668 O O . VAL A 1 87 ? 2.357 4.151 -11.122 1.00 70.38 87 VAL A O 1
ATOM 671 N N . PRO A 1 88 ? 2.762 6.062 -12.247 1.00 65.75 88 PRO A N 1
ATOM 672 C CA . PRO A 1 88 ? 2.729 5.405 -13.544 1.00 65.75 88 PRO A CA 1
ATOM 673 C C . PRO A 1 88 ? 4.000 4.558 -13.667 1.00 65.75 88 PRO A C 1
ATOM 675 O O . PRO A 1 88 ? 5.086 5.106 -13.496 1.00 65.75 88 PRO A O 1
ATOM 678 N N . ASP A 1 89 ? 3.909 3.247 -13.934 1.00 61.66 89 ASP A N 1
ATOM 679 C CA . ASP A 1 89 ? 5.124 2.455 -14.177 1.00 61.66 89 ASP A CA 1
ATOM 680 C C . ASP A 1 89 ? 5.570 2.676 -15.633 1.00 61.66 89 ASP A C 1
ATOM 682 O O . ASP A 1 89 ? 4.945 2.149 -16.561 1.00 61.66 89 ASP A O 1
ATOM 686 N N . PRO A 1 90 ? 6.660 3.429 -15.880 1.00 53.19 90 PRO A N 1
ATOM 687 C CA . PRO A 1 90 ? 7.100 3.725 -17.239 1.00 53.19 90 PRO A CA 1
ATOM 688 C C . PRO A 1 90 ? 7.611 2.481 -17.983 1.00 53.19 90 PRO A C 1
ATOM 690 O O . PRO A 1 90 ? 7.742 2.520 -19.204 1.00 53.19 90 PRO A O 1
ATOM 693 N N . ARG A 1 91 ? 7.912 1.379 -17.277 1.00 56.28 91 ARG A N 1
ATOM 694 C CA . ARG A 1 91 ? 8.406 0.118 -17.861 1.00 56.28 91 ARG A CA 1
ATOM 695 C C . ARG A 1 91 ? 7.277 -0.809 -18.303 1.00 56.28 91 ARG A C 1
ATOM 697 O O . ARG A 1 91 ? 7.532 -1.761 -19.031 1.00 56.28 91 ARG A O 1
ATOM 704 N N . LEU A 1 92 ? 6.052 -0.545 -17.856 1.00 52.03 92 LEU A N 1
ATOM 705 C CA . LEU A 1 92 ? 4.865 -1.342 -18.161 1.00 52.03 92 LEU A CA 1
ATOM 706 C C . LEU A 1 92 ? 3.885 -0.589 -19.074 1.00 52.03 92 LEU A C 1
ATOM 708 O O . LEU A 1 92 ? 2.754 -1.035 -19.260 1.00 52.03 92 LEU A O 1
ATOM 712 N N . ALA A 1 93 ? 4.321 0.532 -19.663 1.00 50.34 93 ALA A N 1
ATOM 713 C CA . ALA A 1 93 ? 3.617 1.194 -20.751 1.00 50.34 93 ALA A CA 1
ATOM 714 C C . ALA A 1 93 ? 3.528 0.242 -21.968 1.00 50.34 93 ALA A C 1
ATOM 716 O O . ALA A 1 93 ? 4.549 -0.310 -22.394 1.00 50.34 93 ALA A O 1
ATOM 717 N N . PRO A 1 94 ? 2.344 0.038 -22.565 1.00 50.50 94 PRO A N 1
ATOM 718 C CA . PRO A 1 94 ? 2.183 -0.785 -23.742 1.00 50.50 94 PRO A CA 1
ATOM 719 C C . PRO A 1 94 ? 2.788 -0.011 -24.905 1.00 50.50 94 PRO A C 1
ATOM 721 O O . PRO A 1 94 ? 2.287 1.031 -25.317 1.00 50.50 94 PRO A O 1
ATOM 724 N N . GLY A 1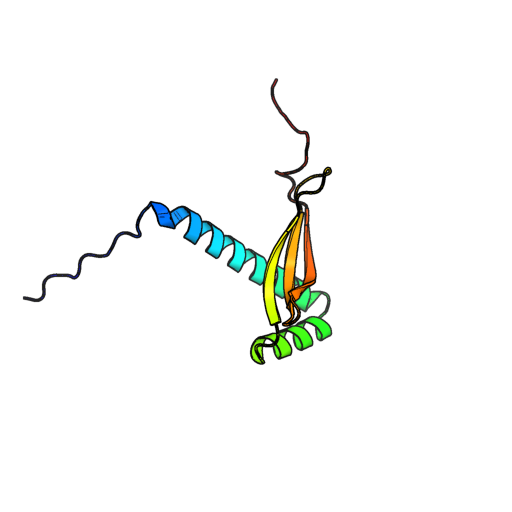 95 ? 3.897 -0.527 -25.425 1.00 54.12 95 GLY A N 1
ATOM 725 C CA . GLY A 1 95 ? 4.493 -0.017 -26.652 1.00 54.12 95 GLY A CA 1
ATOM 726 C C . GLY A 1 95 ? 5.716 0.869 -26.452 1.00 54.12 95 GLY A C 1
ATOM 727 O O . GLY A 1 95 ? 5.726 2.021 -26.868 1.00 54.12 95 GLY A O 1
ATOM 728 N N . LYS A 1 96 ? 6.809 0.275 -25.972 1.00 45.19 96 LYS A N 1
ATOM 729 C CA . LYS A 1 96 ? 8.100 0.407 -26.668 1.00 45.19 96 LYS A CA 1
ATOM 730 C C . LYS A 1 96 ? 8.735 -0.970 -26.799 1.00 45.19 96 LYS A C 1
ATOM 732 O O . LYS A 1 96 ? 9.704 -1.301 -26.125 1.00 45.19 96 LYS A O 1
ATOM 737 N N . SER A 1 97 ? 8.143 -1.785 -27.672 1.00 42.84 97 SER A N 1
ATOM 738 C CA . SER A 1 97 ? 8.846 -2.922 -28.258 1.00 42.84 97 SER A CA 1
ATOM 739 C C . SER A 1 97 ? 9.985 -2.350 -29.104 1.00 42.84 97 SER A C 1
ATOM 741 O O . SER A 1 97 ? 9.789 -2.001 -30.264 1.00 42.84 97 SER A O 1
ATOM 743 N N . ASN A 1 98 ? 11.157 -2.163 -28.499 1.00 41.06 98 ASN A N 1
ATOM 744 C CA . ASN A 1 98 ? 12.398 -1.948 -29.234 1.00 41.06 98 ASN A CA 1
ATOM 745 C C . ASN A 1 98 ? 12.886 -3.316 -29.725 1.00 41.06 98 ASN A C 1
ATOM 747 O O . ASN A 1 98 ? 13.853 -3.868 -29.210 1.00 41.06 98 ASN A O 1
ATOM 751 N N . LEU A 1 99 ? 12.159 -3.878 -30.688 1.00 40.56 99 LEU A N 1
ATOM 752 C CA . LEU A 1 99 ? 12.661 -4.912 -31.581 1.00 40.56 99 LEU A CA 1
ATOM 753 C C . LEU A 1 99 ? 12.893 -4.233 -32.931 1.00 40.56 99 LEU A C 1
ATOM 755 O O . LEU A 1 99 ? 12.002 -4.206 -33.775 1.00 40.56 99 LEU A O 1
ATOM 759 N N . ASN A 1 100 ? 14.077 -3.636 -33.065 1.00 38.16 100 ASN A N 1
ATOM 760 C CA . ASN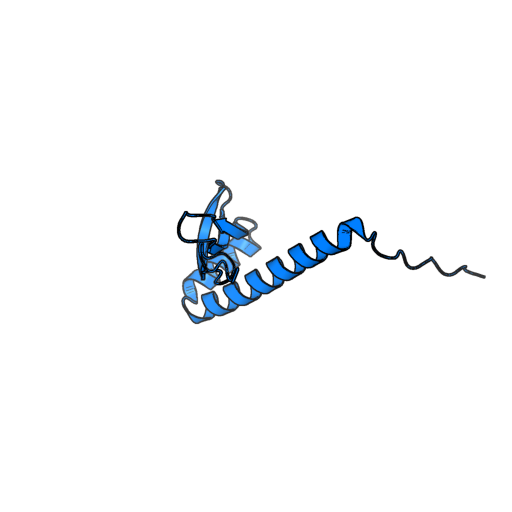 A 1 100 ? 14.759 -3.396 -34.334 1.00 38.16 100 ASN A CA 1
ATOM 761 C C . ASN A 1 100 ? 16.109 -4.102 -34.253 1.00 38.16 100 ASN A C 1
ATOM 763 O O . ASN A 1 100 ? 16.782 -3.909 -33.213 1.00 38.16 100 ASN A O 1
#

Radius of gyration: 18.81 Å; chains: 1; bounding box: 46×45×57 Å